Protein AF-A0A6G3SF95-F1 (afdb_monomer_lite)

Secondary structure (DSSP, 8-state):
---HHHHHHTSHHHHHHHHHH-S---------BTTB-S--SPEEEEESS--TTHHHHHHHHHTT-S-EESS--SSTT---SEEEEE-TT--SGGGHHHHHHHH-

Structure (mmCIF, N/CA/C/O backbone):
data_AF-A0A6G3SF95-F1
#
_entry.id   AF-A0A6G3SF95-F1
#
loop_
_atom_site.group_PDB
_atom_site.id
_atom_site.type_symbol
_atom_site.label_atom_id
_atom_site.label_alt_id
_atom_site.label_comp_id
_atom_site.label_asym_id
_atom_site.label_entity_id
_atom_site.label_seq_id
_atom_site.pdbx_PDB_ins_code
_atom_site.Cartn_x
_atom_site.Cartn_y
_atom_site.Cartn_z
_atom_site.occupancy
_atom_site.B_iso_or_equiv
_atom_site.auth_seq_id
_atom_site.auth_comp_id
_atom_site.auth_asym_id
_atom_site.auth_atom_id
_atom_site.pdbx_PDB_model_num
ATOM 1 N N . MET A 1 1 ? 18.993 -9.246 -37.574 1.00 51.50 1 MET A N 1
ATOM 2 C CA . MET A 1 1 ? 19.620 -8.497 -36.461 1.00 51.50 1 MET A CA 1
ATOM 3 C C . MET A 1 1 ? 19.147 -9.135 -35.166 1.00 51.50 1 MET A C 1
ATOM 5 O O . MET A 1 1 ? 17.950 -9.101 -34.921 1.00 51.50 1 MET A O 1
ATOM 9 N N . ALA A 1 2 ? 20.027 -9.793 -34.405 1.00 57.31 2 ALA A N 1
ATOM 10 C CA . ALA A 1 2 ? 19.646 -10.347 -33.104 1.00 57.31 2 ALA A CA 1
ATOM 11 C C . ALA A 1 2 ? 19.399 -9.197 -32.119 1.00 57.31 2 ALA A C 1
ATOM 13 O O . ALA A 1 2 ? 20.217 -8.278 -32.028 1.00 57.31 2 ALA A O 1
ATOM 14 N N . ASP A 1 3 ? 18.263 -9.237 -31.427 1.00 81.88 3 ASP A N 1
ATOM 15 C CA . ASP A 1 3 ? 17.914 -8.272 -30.390 1.00 81.88 3 ASP A CA 1
ATOM 16 C C . ASP A 1 3 ? 19.021 -8.240 -29.319 1.00 81.88 3 ASP A C 1
ATOM 18 O O . ASP A 1 3 ? 19.421 -9.274 -28.775 1.00 81.88 3 ASP A O 1
ATOM 22 N N . ARG A 1 4 ? 19.536 -7.045 -29.014 1.00 78.06 4 ARG A N 1
ATOM 23 C CA . ARG A 1 4 ? 20.561 -6.849 -27.977 1.00 78.06 4 ARG A CA 1
ATOM 24 C C . ARG A 1 4 ? 20.065 -7.332 -26.611 1.00 78.06 4 ARG A C 1
ATOM 26 O O . ARG A 1 4 ? 20.882 -7.791 -25.815 1.00 78.06 4 ARG A O 1
ATOM 33 N N . TYR A 1 5 ? 18.752 -7.290 -26.368 1.00 72.31 5 TYR A N 1
ATOM 34 C CA . TYR A 1 5 ? 18.142 -7.842 -25.163 1.00 72.31 5 TYR A CA 1
ATOM 35 C C . TYR A 1 5 ? 18.254 -9.367 -25.111 1.00 72.31 5 TYR A C 1
ATOM 37 O O . TYR A 1 5 ? 18.673 -9.890 -24.083 1.00 72.31 5 TYR A O 1
ATOM 45 N N . LEU A 1 6 ? 17.985 -10.079 -26.211 1.00 78.06 6 LEU A N 1
ATOM 46 C CA . LEU A 1 6 ? 18.148 -11.540 -26.278 1.00 78.06 6 LEU A CA 1
ATOM 47 C C . LEU A 1 6 ? 19.607 -11.969 -26.075 1.00 78.06 6 LEU A C 1
ATOM 49 O O . LEU A 1 6 ? 19.883 -12.939 -25.370 1.00 78.06 6 LEU A O 1
ATOM 53 N N . ASN A 1 7 ? 20.557 -11.214 -26.631 1.00 82.94 7 ASN A N 1
ATOM 54 C CA . ASN A 1 7 ? 21.978 -11.482 -26.411 1.00 82.94 7 ASN A CA 1
ATOM 55 C C . ASN A 1 7 ? 22.369 -11.278 -24.940 1.00 82.94 7 ASN A C 1
ATOM 57 O O . ASN A 1 7 ? 23.095 -12.096 -24.379 1.00 82.94 7 ASN A O 1
ATOM 61 N N . PHE A 1 8 ? 21.863 -10.220 -24.296 1.00 84.56 8 PHE A N 1
ATOM 62 C CA . PHE A 1 8 ? 22.125 -9.946 -22.885 1.00 84.56 8 PHE A CA 1
ATOM 63 C C . PHE A 1 8 ? 21.548 -11.028 -21.972 1.00 84.56 8 PHE A C 1
ATOM 65 O O . PHE A 1 8 ? 22.280 -11.543 -21.127 1.00 84.56 8 PHE A O 1
ATOM 72 N N . THR A 1 9 ? 20.282 -11.419 -22.149 1.00 85.88 9 THR A N 1
ATOM 73 C CA . THR A 1 9 ? 19.648 -12.466 -21.325 1.00 85.88 9 THR A CA 1
ATOM 74 C C . THR A 1 9 ? 20.313 -13.833 -21.504 1.00 85.88 9 THR A C 1
ATOM 76 O O . THR A 1 9 ? 20.254 -14.659 -20.597 1.00 85.88 9 THR A O 1
ATOM 79 N N . GLY A 1 10 ? 21.021 -14.050 -22.619 1.00 84.06 10 GLY A N 1
ATOM 80 C CA . GLY A 1 10 ? 21.879 -15.211 -22.865 1.00 84.06 10 GLY A CA 1
ATOM 81 C C . GLY A 1 10 ? 23.255 -15.181 -22.175 1.00 84.06 10 GLY A C 1
ATOM 82 O O . GLY A 1 10 ? 23.953 -16.197 -22.175 1.00 84.06 10 GLY A O 1
ATOM 83 N N . THR A 1 11 ? 23.666 -14.067 -21.563 1.00 90.38 11 THR A N 1
ATOM 84 C CA . THR A 1 11 ? 24.916 -13.981 -20.780 1.00 90.38 11 THR A CA 1
ATOM 85 C C . THR A 1 11 ? 24.736 -14.529 -19.359 1.00 90.38 11 THR A C 1
ATOM 87 O O . THR A 1 11 ? 23.620 -14.639 -18.855 1.00 90.38 11 THR A O 1
ATOM 90 N N . ALA A 1 12 ? 25.830 -14.865 -18.668 1.00 90.38 12 ALA A N 1
ATOM 91 C CA . ALA A 1 12 ? 25.778 -15.272 -17.259 1.00 90.38 12 ALA A CA 1
ATOM 92 C C . ALA A 1 12 ? 25.138 -14.214 -16.325 1.00 90.38 12 ALA A C 1
ATOM 94 O O . ALA A 1 12 ? 24.212 -14.578 -15.594 1.00 90.38 12 ALA A O 1
ATOM 95 N N . PRO A 1 13 ? 25.539 -12.924 -16.357 1.00 89.38 13 PRO A N 1
ATOM 96 C CA . PRO A 1 13 ? 24.868 -11.895 -15.561 1.00 89.38 13 PRO A CA 1
ATOM 97 C C . PRO A 1 13 ? 23.412 -11.674 -15.993 1.00 89.38 13 PRO A C 1
ATOM 99 O O . PRO A 1 13 ? 22.544 -11.513 -15.137 1.00 89.38 13 PRO A O 1
ATOM 102 N N . GLY A 1 14 ? 23.113 -11.737 -17.296 1.00 90.00 14 GLY A N 1
ATOM 103 C CA . GLY A 1 14 ? 21.744 -11.609 -17.798 1.00 90.00 14 GLY A CA 1
ATOM 104 C C . GLY A 1 14 ? 20.821 -12.715 -17.293 1.00 90.00 14 GLY A C 1
ATOM 105 O O . GLY A 1 14 ? 19.777 -12.409 -16.724 1.00 90.00 14 GLY A O 1
ATOM 106 N N . ARG A 1 15 ? 21.236 -13.987 -17.389 1.00 90.75 15 ARG A N 1
ATOM 107 C CA . ARG A 1 15 ? 20.483 -15.131 -16.841 1.00 90.75 15 ARG A CA 1
ATOM 108 C C . ARG A 1 15 ? 20.259 -15.025 -15.336 1.00 90.75 15 ARG A C 1
ATOM 110 O O . ARG A 1 15 ? 19.191 -15.387 -14.846 1.00 90.75 15 ARG A O 1
ATOM 117 N N . PHE A 1 16 ? 21.264 -14.561 -14.593 1.00 92.12 16 PHE A N 1
ATOM 118 C CA . PHE A 1 16 ? 21.140 -14.362 -13.150 1.00 92.12 16 PHE A CA 1
ATOM 119 C C . PHE A 1 16 ? 20.035 -13.351 -12.813 1.00 92.12 16 PHE A C 1
ATOM 121 O O . PHE A 1 16 ? 19.209 -13.625 -11.940 1.00 92.12 16 PHE A O 1
ATOM 128 N N . LEU A 1 17 ? 19.991 -12.223 -13.530 1.00 90.25 17 LEU A N 1
ATOM 129 C CA . LEU A 1 17 ? 18.971 -11.190 -13.351 1.00 90.25 17 LEU A CA 1
ATOM 130 C C . LEU A 1 17 ? 17.585 -11.683 -13.777 1.00 90.25 17 LEU A C 1
ATOM 132 O O . LEU A 1 17 ? 16.637 -11.589 -12.996 1.00 90.25 17 LEU A O 1
ATOM 136 N N . THR A 1 18 ? 17.462 -12.270 -14.971 1.00 90.75 18 THR A N 1
ATOM 137 C CA . THR A 1 18 ? 16.154 -12.679 -15.500 1.00 90.75 18 THR A CA 1
ATOM 138 C C . THR A 1 18 ? 15.526 -13.838 -14.740 1.00 90.75 18 THR A C 1
ATOM 140 O O . THR A 1 18 ? 14.306 -13.942 -14.692 1.00 90.75 18 THR A O 1
ATOM 143 N N . ARG A 1 19 ? 16.324 -14.694 -14.088 1.00 89.19 19 ARG A N 1
ATOM 144 C CA . ARG A 1 19 ? 15.799 -15.754 -13.212 1.00 89.19 19 ARG A CA 1
ATOM 145 C C . ARG A 1 19 ? 15.100 -15.203 -11.964 1.00 89.19 19 ARG A C 1
ATOM 147 O O . ARG A 1 19 ? 14.230 -15.873 -11.425 1.00 89.19 19 ARG A O 1
ATOM 154 N N . ARG A 1 20 ? 15.501 -14.024 -11.478 1.00 88.88 20 ARG A N 1
ATOM 155 C CA . ARG A 1 20 ? 14.936 -13.406 -10.265 1.00 88.88 20 ARG A CA 1
ATOM 156 C C . ARG A 1 20 ? 13.829 -12.405 -10.570 1.00 88.88 20 ARG A C 1
ATOM 158 O O . ARG A 1 20 ? 12.882 -12.309 -9.805 1.00 88.88 20 ARG A O 1
ATOM 165 N N . LEU A 1 21 ? 13.985 -11.648 -11.652 1.00 89.19 21 LEU A N 1
ATOM 166 C CA . LEU A 1 21 ? 13.130 -10.503 -11.974 1.00 89.19 21 LEU A CA 1
ATOM 167 C C . LEU A 1 21 ? 12.201 -10.756 -13.172 1.00 89.19 21 LEU A C 1
ATOM 169 O O . LEU A 1 21 ? 11.382 -9.903 -13.493 1.00 89.19 21 LEU A O 1
ATOM 173 N N . GLY A 1 22 ? 12.329 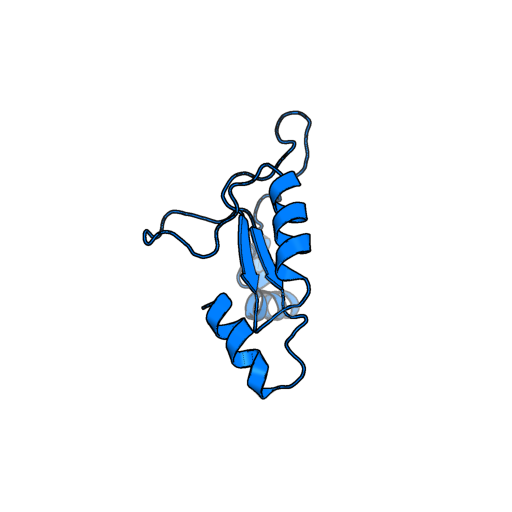-11.905 -13.843 1.00 88.69 22 GLY A N 1
ATOM 174 C CA . GLY A 1 22 ? 11.685 -12.152 -15.131 1.00 88.69 22 GLY A CA 1
ATOM 175 C C . GLY A 1 22 ? 12.403 -11.452 -16.290 1.00 88.69 22 GLY A C 1
ATOM 176 O O . GLY A 1 22 ? 13.485 -10.879 -16.139 1.00 88.69 22 GLY A O 1
ATOM 177 N N . LEU A 1 23 ? 11.818 -11.526 -17.486 1.00 87.62 23 LEU A N 1
ATOM 178 C CA . LEU A 1 23 ? 12.336 -10.795 -18.643 1.00 87.62 23 LEU A CA 1
ATOM 179 C C . LEU A 1 23 ? 12.082 -9.285 -18.482 1.00 87.62 23 LEU A C 1
ATOM 181 O O . LEU A 1 23 ? 11.054 -8.909 -17.919 1.00 87.62 23 LEU A O 1
ATOM 185 N N . PRO A 1 24 ? 12.971 -8.409 -18.991 1.00 83.25 24 PRO A N 1
ATOM 186 C CA . PRO A 1 24 ? 12.774 -6.966 -18.909 1.00 83.25 24 PRO A CA 1
ATOM 187 C C . PRO A 1 24 ? 11.454 -6.526 -19.563 1.00 83.25 24 PRO A C 1
ATOM 189 O O . PRO A 1 24 ? 11.327 -6.519 -20.784 1.00 83.25 24 PRO A O 1
ATOM 192 N N . GLN A 1 25 ? 10.484 -6.131 -18.740 1.00 85.50 25 GLN A N 1
ATOM 193 C CA . GLN A 1 25 ? 9.227 -5.502 -19.152 1.00 85.50 25 GLN A CA 1
ATOM 194 C C . GLN A 1 25 ? 8.996 -4.257 -18.279 1.00 85.50 25 GLN A C 1
ATOM 196 O O . GLN A 1 25 ? 8.230 -4.309 -17.316 1.00 85.50 25 GLN A O 1
ATOM 201 N N . PRO A 1 26 ? 9.719 -3.147 -18.528 1.00 87.50 26 PRO A N 1
ATOM 202 C CA . PRO A 1 26 ? 9.629 -1.968 -17.676 1.00 87.50 26 PRO A CA 1
ATOM 203 C C . PRO A 1 26 ? 8.246 -1.322 -17.797 1.00 87.50 26 PRO A C 1
ATOM 205 O O . PRO A 1 26 ? 7.821 -0.937 -18.886 1.00 87.50 26 PRO A O 1
ATOM 208 N N . ALA A 1 27 ? 7.557 -1.161 -16.669 1.00 91.25 27 ALA A N 1
ATOM 209 C CA . ALA A 1 27 ? 6.329 -0.383 -16.621 1.00 91.25 27 ALA A CA 1
ATOM 210 C C . ALA A 1 27 ? 6.655 1.123 -16.703 1.00 91.25 27 ALA A C 1
ATOM 212 O O . ALA A 1 27 ? 7.577 1.582 -16.017 1.00 91.25 27 ALA A O 1
ATOM 213 N N . PRO A 1 28 ? 5.915 1.920 -17.497 1.00 93.31 28 PRO A N 1
ATOM 214 C CA . PRO A 1 28 ? 6.048 3.369 -17.461 1.00 93.31 28 PRO A CA 1
ATOM 215 C C . PRO A 1 28 ? 5.632 3.875 -16.077 1.00 93.31 28 PRO A C 1
ATOM 217 O O . PRO A 1 28 ? 4.476 3.756 -15.673 1.00 93.31 28 PRO A O 1
ATOM 220 N N . LEU A 1 29 ? 6.588 4.428 -15.331 1.00 93.88 29 LEU A N 1
ATOM 221 C CA . LEU A 1 29 ? 6.326 4.916 -13.982 1.00 93.88 29 LEU A CA 1
ATOM 222 C C . LEU A 1 29 ? 5.476 6.185 -14.035 1.00 93.88 29 LEU A C 1
ATOM 224 O O . LEU A 1 29 ? 5.847 7.172 -14.677 1.00 93.88 29 LEU A O 1
ATOM 228 N N . ARG A 1 30 ? 4.354 6.170 -13.313 1.00 92.44 30 ARG A N 1
ATOM 229 C CA . ARG A 1 30 ? 3.516 7.352 -13.114 1.00 92.44 30 ARG A CA 1
ATOM 230 C C . ARG A 1 30 ? 4.324 8.423 -12.376 1.00 92.44 30 ARG A C 1
ATOM 232 O O . ARG A 1 30 ? 4.954 8.148 -11.358 1.00 92.44 30 ARG A O 1
ATOM 239 N N . ARG A 1 31 ? 4.292 9.652 -12.890 1.00 95.50 31 ARG A N 1
ATOM 240 C CA . ARG A 1 31 ? 4.918 10.831 -12.279 1.00 95.50 31 ARG A CA 1
ATOM 241 C C . ARG A 1 31 ? 3.864 11.895 -12.030 1.00 95.50 31 ARG A C 1
ATOM 243 O O . ARG A 1 31 ? 2.881 11.967 -12.767 1.00 95.50 31 ARG A O 1
ATOM 250 N N . TRP A 1 32 ? 4.096 12.711 -11.011 1.00 96.25 32 TRP A N 1
ATOM 251 C CA . TRP A 1 32 ? 3.298 13.905 -10.778 1.00 96.25 32 TRP A CA 1
ATOM 252 C C . TRP A 1 32 ? 3.462 14.885 -11.947 1.00 96.25 32 TRP A C 1
ATOM 254 O O . TRP A 1 32 ? 4.569 15.075 -12.457 1.00 96.25 32 TRP A O 1
ATOM 264 N N . SER A 1 33 ? 2.359 15.503 -12.350 1.00 96.44 33 SER A N 1
ATOM 265 C CA . SER A 1 33 ? 2.323 16.695 -13.196 1.00 96.44 33 SER A CA 1
ATOM 266 C C . SER A 1 33 ? 1.097 17.532 -12.809 1.00 96.44 33 SER A C 1
ATOM 268 O O . SER A 1 33 ? 0.197 16.989 -12.158 1.00 96.44 33 SER A O 1
ATOM 270 N N . PRO A 1 34 ? 1.012 18.817 -13.195 1.00 96.88 34 PRO A N 1
ATOM 271 C CA . PRO A 1 34 ? -0.187 19.624 -12.955 1.00 96.88 34 PRO A CA 1
ATOM 272 C C . PRO A 1 34 ? -1.477 18.977 -13.488 1.00 96.88 34 PRO A C 1
ATOM 274 O O . PRO A 1 34 ? -2.536 19.134 -12.892 1.00 96.88 34 PRO A O 1
ATOM 277 N N . GLU A 1 35 ? -1.383 18.198 -14.568 1.00 94.94 35 GLU A N 1
ATOM 278 C CA . GLU A 1 35 ? -2.500 17.471 -15.186 1.00 94.94 35 GLU A CA 1
ATOM 279 C C . GLU A 1 35 ? -2.827 16.150 -14.470 1.00 94.94 35 GLU A C 1
ATOM 281 O O . GLU A 1 35 ? -3.925 15.623 -14.620 1.00 94.94 35 GLU A O 1
ATOM 286 N N . ARG A 1 36 ? -1.880 15.593 -13.699 1.00 92.06 36 ARG A N 1
ATOM 287 C CA . ARG A 1 36 ? -2.045 14.357 -12.912 1.00 92.06 36 ARG A CA 1
ATOM 288 C C . ARG A 1 36 ? -1.557 14.552 -11.472 1.00 92.06 36 ARG A C 1
ATOM 290 O O . ARG A 1 36 ? -0.580 13.913 -11.055 1.00 92.06 36 ARG A O 1
ATOM 297 N N . PRO A 1 37 ? -2.224 15.419 -10.692 1.00 91.56 37 PRO A N 1
ATOM 298 C CA . PRO A 1 37 ? -1.756 15.791 -9.363 1.00 91.56 37 PRO A CA 1
ATOM 299 C C . PRO A 1 37 ? -1.984 14.692 -8.314 1.00 91.56 37 PRO A C 1
ATOM 301 O O . PRO A 1 37 ? -1.271 14.658 -7.313 1.00 91.56 37 PRO A O 1
ATOM 304 N N . SER A 1 38 ? -2.926 13.769 -8.547 1.00 90.75 38 SER A N 1
ATOM 305 C CA . SER A 1 38 ? -3.346 12.724 -7.602 1.00 90.75 38 SER A CA 1
ATOM 306 C C . SER A 1 38 ? -3.455 11.349 -8.261 1.00 90.75 38 SER A C 1
ATOM 308 O O . SER A 1 38 ? -3.640 11.235 -9.473 1.00 90.75 38 SER A O 1
ATOM 310 N N . LEU A 1 39 ? -3.284 10.297 -7.456 1.00 91.62 39 LEU A N 1
ATOM 311 C CA . LEU A 1 39 ? -3.441 8.907 -7.887 1.00 91.62 39 LEU A CA 1
ATOM 312 C C . LEU A 1 39 ? -4.857 8.643 -8.428 1.00 91.62 39 LEU A C 1
ATOM 314 O O . LEU A 1 39 ? -5.821 9.255 -7.980 1.00 91.62 39 LEU A O 1
ATOM 318 N N . GLU A 1 40 ? -4.965 7.721 -9.382 1.00 88.62 40 GLU A N 1
ATOM 319 C CA . GLU A 1 40 ? -6.240 7.298 -9.966 1.00 88.62 40 GLU A CA 1
ATOM 320 C C . GLU A 1 40 ? -6.628 5.934 -9.395 1.00 88.62 40 GLU A C 1
ATOM 322 O O . GLU A 1 40 ? -5.832 4.997 -9.455 1.00 88.62 40 GLU A O 1
ATOM 327 N N . GLY A 1 41 ? -7.843 5.829 -8.854 1.00 88.62 41 GLY A N 1
ATOM 328 C CA . GLY A 1 41 ? -8.379 4.603 -8.261 1.00 88.62 41 GLY A CA 1
ATOM 329 C C . GLY A 1 41 ? -8.606 4.704 -6.752 1.00 88.62 41 GLY A C 1
ATOM 330 O O . GLY A 1 41 ? -8.481 5.766 -6.144 1.00 88.62 41 GLY A O 1
ATOM 331 N N . GLN A 1 42 ? -8.973 3.574 -6.156 1.00 90.88 42 GLN A N 1
ATOM 332 C CA . GLN A 1 42 ? -9.316 3.476 -4.736 1.00 90.88 42 GLN A CA 1
ATOM 333 C C . GLN A 1 42 ? -8.066 3.297 -3.875 1.00 90.88 42 GLN A C 1
ATOM 335 O O . GLN A 1 42 ? -7.077 2.705 -4.314 1.00 90.88 42 GLN A O 1
ATOM 340 N N . LEU A 1 43 ? -8.133 3.759 -2.632 1.00 93.12 43 LEU A N 1
ATOM 341 C CA . LEU A 1 43 ? -7.144 3.457 -1.609 1.00 93.12 43 LEU A CA 1
ATOM 342 C C . LEU A 1 43 ? -7.693 2.358 -0.702 1.00 93.12 43 LEU A C 1
ATOM 344 O O . LEU A 1 43 ? -8.709 2.556 -0.042 1.00 93.12 43 LEU A O 1
ATOM 348 N N . LEU A 1 44 ? -7.024 1.212 -0.633 1.00 93.00 44 LEU A N 1
ATOM 349 C CA . LEU A 1 44 ? -7.398 0.192 0.343 1.00 93.00 44 LEU A CA 1
ATOM 350 C C . LEU A 1 44 ? -6.720 0.474 1.678 1.00 93.00 44 LEU A C 1
ATOM 352 O O . LEU A 1 44 ? -5.517 0.726 1.716 1.00 93.00 44 LEU A O 1
ATOM 356 N N . HIS A 1 45 ? -7.484 0.415 2.762 1.00 93.81 45 HIS A N 1
ATOM 357 C CA . HIS A 1 45 ? -6.982 0.581 4.118 1.00 93.81 45 HIS A CA 1
ATOM 358 C C . HIS A 1 45 ? -7.369 -0.625 4.974 1.00 93.81 45 HIS A C 1
ATOM 360 O O . HIS A 1 45 ? -8.550 -0.888 5.195 1.00 93.81 45 HIS A O 1
ATOM 366 N N . PHE A 1 46 ? -6.355 -1.322 5.481 1.00 93.19 46 PHE A N 1
ATOM 367 C CA . PHE A 1 46 ? -6.495 -2.455 6.386 1.00 93.19 46 PHE A CA 1
ATOM 368 C C . PHE A 1 46 ? -5.793 -2.170 7.710 1.00 93.19 46 PHE A C 1
ATOM 370 O O . PHE A 1 46 ? -4.755 -1.513 7.741 1.00 93.19 46 PHE A O 1
ATOM 377 N N . THR A 1 47 ? -6.332 -2.709 8.798 1.00 93.12 47 THR A N 1
ATOM 378 C CA . THR A 1 47 ? -5.702 -2.673 10.120 1.00 93.12 47 THR A CA 1
ATOM 379 C C . THR A 1 47 ? -5.535 -4.107 10.599 1.00 93.12 47 THR A C 1
ATOM 381 O O . THR A 1 47 ? -6.529 -4.818 10.736 1.00 93.12 47 THR A O 1
ATOM 384 N N . ALA A 1 48 ? -4.294 -4.530 10.835 1.00 92.94 48 ALA A N 1
ATOM 385 C CA . ALA A 1 48 ? -3.996 -5.773 11.529 1.00 92.94 48 ALA A CA 1
ATOM 386 C C . ALA A 1 48 ? -4.157 -5.525 13.034 1.00 92.94 48 ALA A C 1
ATOM 388 O O . ALA A 1 48 ? -3.506 -4.651 13.609 1.00 92.94 48 ALA A O 1
ATOM 389 N N . GLY A 1 49 ? -5.057 -6.272 13.657 1.00 88.44 49 GLY A N 1
ATOM 390 C CA . GLY A 1 49 ? -5.370 -6.201 15.072 1.00 88.44 49 GLY A CA 1
ATOM 391 C C . GLY A 1 49 ? -6.161 -4.962 15.479 1.00 88.44 49 GLY A C 1
ATOM 392 O O . GLY A 1 49 ? -6.755 -4.237 14.677 1.00 88.44 49 GLY A O 1
ATOM 393 N N . THR A 1 50 ? -6.174 -4.709 16.788 1.00 89.81 50 THR A N 1
ATOM 394 C CA . THR A 1 50 ? -6.797 -3.508 17.358 1.00 89.81 50 THR A CA 1
ATOM 395 C C . THR A 1 50 ? -5.757 -2.399 17.468 1.00 89.81 50 THR A C 1
ATOM 397 O O . THR A 1 50 ? -5.088 -2.262 18.489 1.00 89.81 50 THR A O 1
ATOM 400 N N . SER A 1 51 ? -5.611 -1.607 16.407 1.00 90.12 51 SER A N 1
ATOM 401 C CA . SER A 1 51 ? -4.723 -0.442 16.419 1.00 90.12 51 SER A CA 1
ATOM 402 C C . SER A 1 51 ? -5.341 0.747 17.157 1.00 90.12 51 SER A C 1
ATOM 404 O O . SER A 1 51 ? -6.498 1.112 16.923 1.00 90.12 51 SER A O 1
ATOM 406 N N . ALA A 1 52 ? -4.531 1.405 17.991 1.00 91.94 52 ALA A N 1
ATOM 407 C CA . ALA A 1 52 ? -4.870 2.688 18.601 1.00 91.94 52 ALA A CA 1
ATOM 408 C C . ALA A 1 52 ? -5.000 3.816 17.560 1.00 91.94 52 ALA A C 1
ATOM 410 O O . ALA A 1 52 ? -5.720 4.780 17.799 1.00 91.94 52 ALA A O 1
ATOM 411 N N . HIS A 1 53 ? -4.360 3.670 16.395 1.00 92.88 53 HIS A N 1
ATOM 412 C CA . HIS A 1 53 ? -4.247 4.714 15.374 1.00 92.88 53 HIS A CA 1
ATOM 413 C C . HIS A 1 53 ? -5.316 4.655 14.289 1.00 92.88 53 HIS A C 1
ATOM 415 O O . HIS A 1 53 ? -5.349 5.506 13.399 1.00 92.88 53 HIS A O 1
ATOM 421 N N . ARG A 1 54 ? -6.228 3.677 14.355 1.00 90.62 54 ARG A N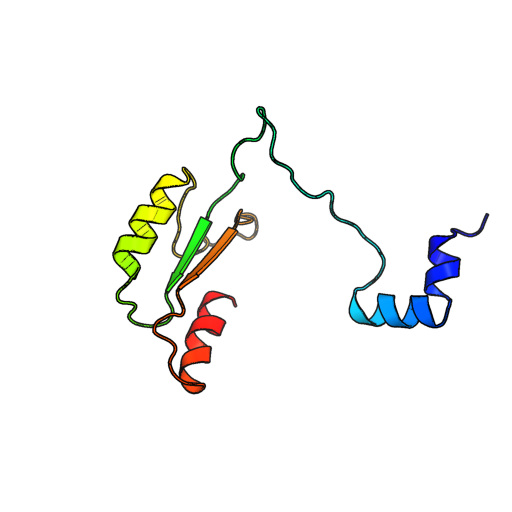 1
ATOM 422 C CA . ARG A 1 54 ? -7.231 3.439 13.307 1.00 90.62 54 ARG A CA 1
ATOM 423 C C . ARG A 1 54 ? -8.013 4.703 12.943 1.00 90.62 54 ARG A C 1
ATOM 425 O O . ARG A 1 54 ? -8.282 4.948 11.766 1.00 90.62 54 ARG A O 1
ATOM 432 N N . LYS A 1 55 ? -8.397 5.500 13.947 1.00 91.69 55 LYS A N 1
ATOM 433 C CA . LYS A 1 55 ? -9.183 6.722 13.744 1.00 91.69 55 LYS A CA 1
ATOM 434 C C . LYS A 1 55 ? -8.345 7.822 13.093 1.00 91.69 55 LYS A C 1
ATOM 436 O O . LYS A 1 55 ? -8.739 8.317 12.041 1.00 91.69 55 LYS A O 1
ATOM 441 N N . GLU A 1 56 ? -7.196 8.165 13.680 1.00 94.94 56 GLU A N 1
ATOM 442 C CA . GLU A 1 56 ? -6.336 9.227 13.143 1.00 94.94 56 GLU A CA 1
ATOM 443 C C . GLU A 1 56 ? -5.854 8.897 11.727 1.00 94.94 56 GLU A C 1
ATOM 445 O O . GLU A 1 56 ? -5.840 9.767 10.856 1.00 94.94 56 GLU A O 1
ATOM 450 N N . LEU A 1 57 ? -5.517 7.630 11.471 1.00 94.25 57 LEU A N 1
ATOM 451 C CA . LEU A 1 57 ? -5.101 7.177 10.152 1.00 94.25 57 LEU A CA 1
ATOM 452 C C . LEU A 1 57 ? -6.240 7.299 9.136 1.00 94.25 57 LEU A C 1
ATOM 454 O O . LEU A 1 57 ? -6.026 7.835 8.053 1.00 94.25 57 LEU A O 1
ATOM 458 N N . SER A 1 58 ? -7.462 6.891 9.483 1.00 92.06 58 SER A N 1
ATOM 459 C CA . SER A 1 58 ? -8.618 7.035 8.584 1.00 92.06 58 SER A CA 1
ATOM 460 C C . SER A 1 58 ? -8.889 8.503 8.227 1.00 92.06 58 SER A C 1
ATOM 462 O O . SER A 1 58 ? -9.116 8.829 7.061 1.00 92.06 58 SER A O 1
ATOM 464 N N . GLU A 1 59 ? -8.803 9.407 9.206 1.00 94.31 59 GLU A N 1
ATOM 465 C CA . GLU A 1 59 ? -8.951 10.851 8.985 1.00 94.31 59 GLU A CA 1
ATOM 466 C C . GLU A 1 59 ? -7.820 11.442 8.134 1.00 94.31 59 GLU A C 1
ATOM 468 O O . GLU A 1 59 ? -8.051 12.369 7.357 1.00 94.31 59 GLU A O 1
ATOM 473 N N . LEU A 1 60 ? -6.593 10.932 8.269 1.00 95.56 60 LEU A N 1
ATOM 474 C CA . LEU A 1 60 ? -5.462 11.345 7.443 1.00 95.56 60 LEU A CA 1
ATOM 475 C C . LEU A 1 60 ? -5.636 10.877 5.994 1.00 95.56 60 LEU A C 1
ATOM 477 O O . LEU A 1 60 ? -5.452 11.669 5.070 1.00 95.56 60 LEU A O 1
ATOM 481 N N . LEU A 1 61 ? -6.026 9.617 5.792 1.00 94.88 61 LEU A N 1
ATOM 482 C CA . LEU A 1 61 ? -6.227 9.044 4.462 1.00 94.88 61 LEU A CA 1
ATOM 483 C C . LEU A 1 61 ? -7.377 9.726 3.713 1.00 94.88 61 LEU A C 1
ATOM 485 O O . LEU A 1 61 ? -7.256 9.958 2.512 1.00 94.88 61 LEU A O 1
ATOM 489 N N . ALA A 1 62 ? -8.436 10.151 4.408 1.00 92.81 62 ALA A N 1
ATOM 490 C CA . ALA A 1 62 ? -9.530 10.917 3.808 1.00 92.81 62 ALA A CA 1
ATOM 491 C C . ALA A 1 62 ? -9.065 12.241 3.159 1.00 92.81 62 ALA A C 1
ATOM 493 O O . ALA A 1 62 ? -9.666 12.705 2.191 1.00 92.81 62 ALA A O 1
ATOM 494 N N . ARG A 1 63 ? -7.958 12.837 3.628 1.00 94.56 63 ARG A N 1
ATOM 495 C CA . ARG A 1 63 ? -7.402 14.087 3.064 1.00 94.56 63 ARG A CA 1
ATOM 496 C C . ARG A 1 63 ? -6.735 13.895 1.705 1.00 94.56 63 ARG A C 1
ATOM 498 O O . ARG A 1 63 ? -6.442 14.879 1.035 1.00 94.56 63 ARG A O 1
ATOM 505 N N . THR A 1 64 ? -6.481 12.653 1.296 1.00 92.44 64 THR A N 1
ATOM 506 C CA . THR A 1 64 ? -5.885 12.351 -0.015 1.00 92.44 64 THR A CA 1
ATOM 507 C C . THR A 1 64 ? -6.851 12.603 -1.174 1.00 92.44 64 THR A C 1
ATOM 509 O O . THR A 1 64 ? -6.412 12.691 -2.319 1.00 92.44 64 THR A O 1
ATOM 512 N N . GLY A 1 65 ? -8.156 12.712 -0.890 1.00 91.12 65 GLY A N 1
ATOM 513 C CA . GLY A 1 65 ? -9.207 12.812 -1.903 1.00 91.12 65 GLY A CA 1
ATOM 514 C C . GLY A 1 65 ? -9.480 11.500 -2.648 1.00 91.12 65 GLY A C 1
ATOM 515 O O . GLY A 1 65 ? -10.258 11.504 -3.598 1.00 91.12 65 GLY A O 1
ATOM 516 N N . LEU A 1 66 ? -8.849 10.392 -2.242 1.00 91.81 66 LEU A N 1
ATOM 517 C CA . LEU A 1 66 ? -9.104 9.058 -2.784 1.00 91.81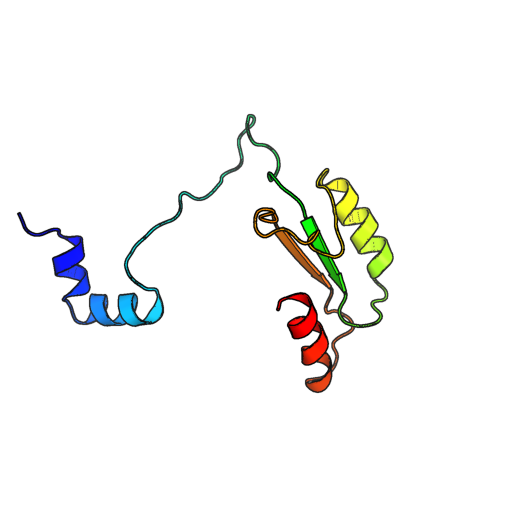 66 LEU A CA 1
ATOM 518 C C . LEU A 1 66 ? -10.304 8.410 -2.086 1.00 91.81 66 LEU A C 1
ATOM 520 O O . LEU A 1 66 ? -10.552 8.647 -0.904 1.00 91.81 66 LEU A O 1
ATOM 524 N N . ASP A 1 67 ? -11.012 7.546 -2.810 1.00 91.56 67 ASP A N 1
ATOM 525 C CA . ASP A 1 67 ? -12.041 6.676 -2.234 1.00 91.56 67 ASP A CA 1
ATOM 526 C C . ASP A 1 67 ? -11.368 5.600 -1.367 1.00 91.56 67 ASP A C 1
ATOM 528 O O . ASP A 1 67 ? -10.721 4.689 -1.894 1.00 91.56 67 ASP A O 1
ATOM 532 N N . VAL A 1 68 ? -11.459 5.749 -0.040 1.00 92.75 68 VAL A N 1
ATOM 533 C CA . VAL A 1 68 ? -10.829 4.845 0.932 1.00 92.75 68 VAL A CA 1
ATOM 534 C C . VAL A 1 68 ? -11.776 3.697 1.269 1.00 92.75 68 VAL A C 1
ATOM 536 O O . VAL A 1 68 ? -12.851 3.919 1.825 1.00 92.75 68 VAL A O 1
ATOM 539 N N . ARG A 1 69 ? -11.360 2.456 0.997 1.00 89.94 69 ARG A N 1
ATOM 540 C CA . ARG A 1 69 ? -12.168 1.249 1.228 1.00 89.94 69 ARG A CA 1
ATOM 541 C C . ARG A 1 69 ? -11.455 0.233 2.115 1.00 89.94 69 ARG A C 1
ATOM 543 O O . ARG A 1 69 ? -10.243 0.077 2.046 1.00 89.94 69 ARG A O 1
ATOM 550 N N . GLY A 1 70 ? -12.229 -0.498 2.918 1.00 85.50 70 GLY A N 1
ATOM 551 C CA . GLY A 1 70 ? -11.729 -1.600 3.755 1.00 85.50 70 GLY A CA 1
ATOM 552 C C . GLY A 1 70 ? -11.737 -2.972 3.071 1.00 85.50 70 GLY A C 1
ATOM 553 O O . GLY A 1 70 ? -11.390 -3.969 3.692 1.00 85.50 70 GLY A O 1
ATOM 554 N N . SER A 1 71 ? -12.195 -3.049 1.820 1.00 78.00 71 SER A N 1
ATOM 555 C CA . SER A 1 71 ? -12.205 -4.267 1.011 1.00 78.00 71 SER A CA 1
ATOM 556 C C . SER A 1 71 ? -12.411 -3.910 -0.463 1.00 78.00 71 SER A C 1
ATOM 558 O O . SER A 1 71 ? -12.953 -2.847 -0.783 1.00 78.00 71 SER A O 1
ATOM 560 N N . LEU A 1 72 ? -12.003 -4.807 -1.359 1.00 67.00 72 LEU A N 1
ATOM 561 C CA . LEU A 1 72 ? -12.374 -4.736 -2.768 1.00 67.00 72 LEU A CA 1
ATOM 562 C C . LEU A 1 72 ? -13.840 -5.161 -2.909 1.00 67.00 72 LEU A C 1
ATOM 564 O O . LEU A 1 72 ? -14.234 -6.229 -2.443 1.00 67.00 72 LEU A O 1
ATOM 568 N N . SER A 1 73 ? -14.659 -4.348 -3.577 1.00 60.25 73 SER A N 1
ATOM 569 C CA . SER A 1 73 ? -15.987 -4.809 -3.996 1.00 60.25 73 SER A CA 1
ATOM 570 C C . SER A 1 73 ? -15.783 -5.921 -5.023 1.00 60.25 73 SER A C 1
ATOM 572 O O . SER A 1 73 ? -15.095 -5.712 -6.018 1.00 60.25 73 SER A O 1
ATOM 574 N N . GLY A 1 74 ? -16.300 -7.120 -4.745 1.00 53.69 74 GLY A N 1
ATOM 575 C CA . G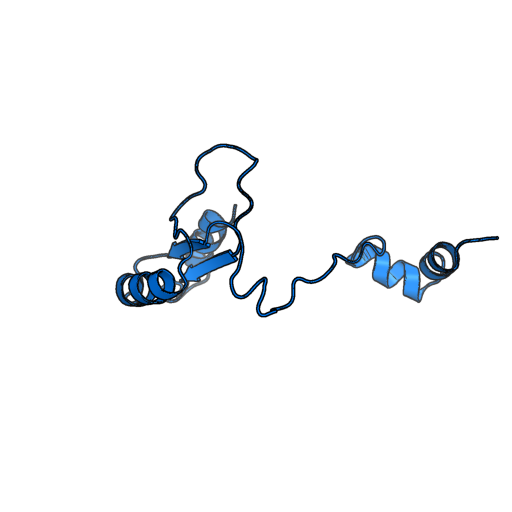LY A 1 74 ? -16.037 -8.334 -5.519 1.00 53.69 74 GLY A CA 1
ATOM 576 C C . GLY A 1 74 ? -16.308 -8.169 -7.016 1.00 53.69 7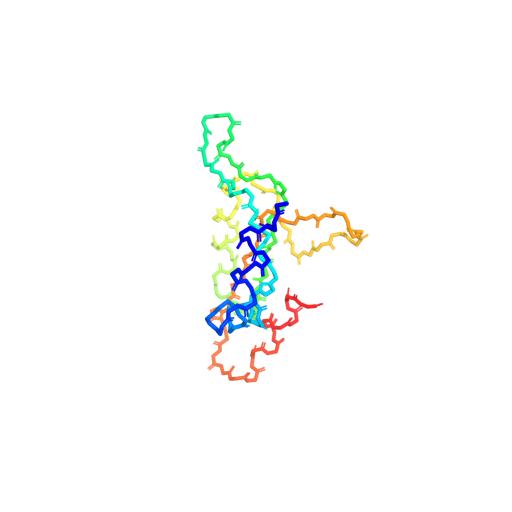4 GLY A C 1
ATOM 577 O O . GLY A 1 74 ? -17.444 -8.254 -7.470 1.00 53.69 74 GLY A O 1
ATOM 578 N N . GLY A 1 75 ? -15.239 -7.962 -7.778 1.00 47.56 75 GLY A N 1
ATOM 579 C CA . GLY A 1 75 ? -15.226 -7.888 -9.232 1.00 47.56 75 GLY A CA 1
ATOM 580 C C . GLY A 1 75 ? -13.807 -7.568 -9.681 1.00 47.56 75 GLY A C 1
ATOM 581 O O . GLY A 1 75 ? -13.297 -6.495 -9.378 1.00 47.56 75 GLY A O 1
ATOM 582 N N . GLY A 1 76 ? -13.149 -8.509 -10.364 1.00 47.81 76 GLY A N 1
ATOM 583 C CA . GLY A 1 76 ? -11.708 -8.510 -10.681 1.00 47.81 76 GLY A CA 1
ATOM 584 C C . GLY A 1 76 ? -11.177 -7.389 -11.592 1.00 47.81 76 GLY A C 1
ATOM 585 O O . GLY A 1 76 ? -10.165 -7.589 -12.259 1.00 47.81 76 GLY A O 1
ATOM 586 N N . ALA A 1 77 ? -11.845 -6.235 -11.647 1.00 53.75 77 ALA A N 1
ATOM 587 C CA . ALA A 1 77 ? -11.487 -5.072 -12.453 1.00 53.75 77 ALA A CA 1
ATOM 588 C C . ALA A 1 77 ? -11.048 -3.843 -11.629 1.00 53.75 77 ALA A C 1
ATOM 590 O O . ALA A 1 77 ? -10.413 -2.955 -12.197 1.00 53.75 77 ALA A O 1
ATOM 591 N N . ASP A 1 78 ? -11.311 -3.786 -10.318 1.00 65.31 78 ASP A N 1
ATOM 592 C CA . ASP A 1 78 ? -10.860 -2.662 -9.487 1.00 65.31 78 ASP A CA 1
ATOM 593 C C . ASP A 1 78 ? -9.379 -2.824 -9.114 1.00 65.31 78 ASP A C 1
ATOM 595 O O . ASP A 1 78 ? -9.008 -3.595 -8.229 1.00 65.31 78 ASP A O 1
ATOM 599 N N . ARG A 1 79 ? -8.505 -2.093 -9.819 1.00 79.88 79 ARG A N 1
ATOM 600 C CA . ARG A 1 79 ? -7.089 -1.959 -9.457 1.00 79.88 79 ARG A CA 1
ATOM 601 C C . ARG A 1 79 ? -6.948 -0.810 -8.459 1.00 79.88 79 ARG A C 1
ATOM 603 O O . ARG A 1 79 ? -7.153 0.340 -8.856 1.00 79.88 79 ARG A O 1
ATOM 610 N N . PRO A 1 80 ? -6.608 -1.077 -7.187 1.00 89.31 80 PRO A N 1
ATOM 611 C CA . PRO A 1 80 ? -6.412 -0.006 -6.228 1.00 89.31 80 PRO A CA 1
ATOM 612 C C . PRO A 1 80 ? -5.200 0.838 -6.625 1.00 89.31 80 PRO A C 1
ATOM 614 O O . PRO A 1 80 ? -4.195 0.330 -7.126 1.00 89.31 80 PRO A O 1
ATOM 617 N N . ALA A 1 81 ? -5.295 2.137 -6.371 1.00 92.31 81 ALA A N 1
ATOM 618 C CA . ALA A 1 81 ? -4.209 3.081 -6.586 1.00 92.31 81 ALA A CA 1
ATOM 619 C C . ALA A 1 81 ? -3.107 2.936 -5.525 1.00 92.31 81 ALA A C 1
ATOM 621 O O . ALA A 1 81 ? -1.953 3.297 -5.758 1.00 92.31 81 ALA A O 1
ATOM 622 N N . GLY A 1 82 ? -3.477 2.408 -4.357 1.00 92.50 82 GLY A N 1
ATOM 623 C CA . GLY A 1 82 ? -2.576 2.101 -3.261 1.00 92.50 82 GLY A CA 1
ATOM 624 C C . GLY A 1 82 ? -3.241 1.219 -2.210 1.00 92.50 82 GLY A C 1
ATOM 625 O O . GLY A 1 82 ? -4.467 1.111 -2.144 1.00 92.50 82 GLY A O 1
ATOM 626 N N . ILE A 1 83 ? -2.406 0.602 -1.379 1.00 93.62 83 ILE A N 1
ATOM 627 C CA . ILE A 1 83 ? -2.816 -0.203 -0.230 1.00 93.62 83 ILE A CA 1
ATOM 628 C C . ILE A 1 83 ? -2.034 0.306 0.979 1.00 93.62 83 ILE A C 1
ATOM 630 O O . ILE A 1 83 ? -0.813 0.449 0.913 1.00 93.62 83 ILE A O 1
ATOM 634 N N . VAL A 1 84 ? -2.739 0.586 2.070 1.00 95.06 84 VAL A N 1
ATOM 635 C CA . VAL A 1 84 ? -2.176 0.975 3.362 1.00 95.06 84 VAL A CA 1
ATOM 636 C C . VAL A 1 84 ? -2.565 -0.087 4.377 1.00 95.06 84 VAL A C 1
ATOM 638 O O . VAL A 1 84 ? -3.749 -0.356 4.578 1.00 95.06 84 VAL A O 1
ATOM 641 N N . VAL A 1 85 ? -1.562 -0.684 5.015 1.00 94.81 85 VAL A N 1
ATOM 642 C CA . VAL A 1 85 ? -1.752 -1.649 6.098 1.00 94.81 85 VAL A CA 1
ATOM 643 C C . VAL A 1 85 ? -1.207 -1.038 7.380 1.00 94.81 85 VAL A C 1
ATOM 645 O O . VAL A 1 85 ? -0.008 -0.784 7.490 1.00 94.81 85 VAL A O 1
ATOM 648 N N . ASP A 1 86 ? -2.091 -0.805 8.342 1.00 95.44 86 ASP A N 1
ATOM 649 C CA . ASP A 1 86 ? -1.715 -0.484 9.710 1.00 95.44 86 ASP A CA 1
ATOM 650 C C . ASP A 1 86 ? -1.404 -1.779 10.463 1.00 95.44 86 ASP A C 1
ATOM 652 O O . ASP A 1 86 ? -2.303 -2.549 10.798 1.00 95.44 86 ASP A O 1
ATOM 656 N N . ALA A 1 87 ? -0.118 -2.025 10.699 1.00 96.00 87 ALA A N 1
ATOM 657 C CA . ALA A 1 87 ? 0.377 -3.186 11.427 1.00 96.00 87 ALA A CA 1
ATOM 658 C C . ALA A 1 87 ? 0.927 -2.821 12.815 1.00 96.00 87 ALA A C 1
ATOM 660 O O . ALA A 1 87 ? 1.670 -3.607 13.398 1.00 96.00 87 ALA A O 1
ATOM 661 N N . THR A 1 88 ? 0.602 -1.647 13.373 1.00 94.88 88 THR A N 1
ATOM 662 C CA . THR A 1 88 ? 1.206 -1.212 14.647 1.00 94.88 88 THR A CA 1
ATOM 663 C C . THR A 1 88 ? 0.805 -2.081 15.838 1.00 94.88 88 THR A C 1
ATOM 665 O O . THR A 1 88 ? 1.514 -2.093 16.840 1.00 94.88 88 THR A O 1
ATOM 668 N N . ALA A 1 89 ? -0.309 -2.815 15.748 1.00 94.56 89 ALA A N 1
ATOM 669 C CA . ALA A 1 89 ? -0.723 -3.769 16.778 1.00 94.56 89 ALA A CA 1
ATOM 670 C C . ALA A 1 89 ? -0.049 -5.153 16.646 1.00 94.56 89 ALA A C 1
ATOM 672 O O . ALA A 1 89 ? -0.222 -6.001 17.520 1.00 94.56 89 ALA A O 1
ATOM 673 N N . VAL A 1 90 ? 0.739 -5.391 15.590 1.00 95.75 90 VAL A N 1
ATOM 674 C CA . VAL A 1 90 ? 1.467 -6.649 15.377 1.00 95.75 90 VAL A CA 1
ATOM 675 C C . VAL A 1 90 ? 2.740 -6.644 16.220 1.00 95.75 90 VAL A C 1
ATOM 677 O O . VAL A 1 90 ? 3.747 -6.039 15.859 1.00 95.75 90 VAL A O 1
ATOM 680 N N . THR A 1 91 ? 2.702 -7.329 17.361 1.00 95.56 91 THR A N 1
ATOM 681 C CA . THR A 1 91 ? 3.810 -7.351 18.336 1.00 95.56 91 THR A CA 1
ATOM 682 C C . THR A 1 91 ? 4.541 -8.689 18.421 1.00 95.56 91 THR A C 1
ATOM 684 O O . THR A 1 91 ? 5.544 -8.796 19.125 1.00 95.56 91 THR A O 1
ATOM 687 N N . GLY A 1 92 ? 4.082 -9.707 17.691 1.00 95.62 92 GLY A N 1
ATOM 688 C CA . GLY A 1 92 ? 4.697 -11.030 17.684 1.00 95.62 92 GLY A CA 1
ATOM 689 C C . GLY A 1 92 ?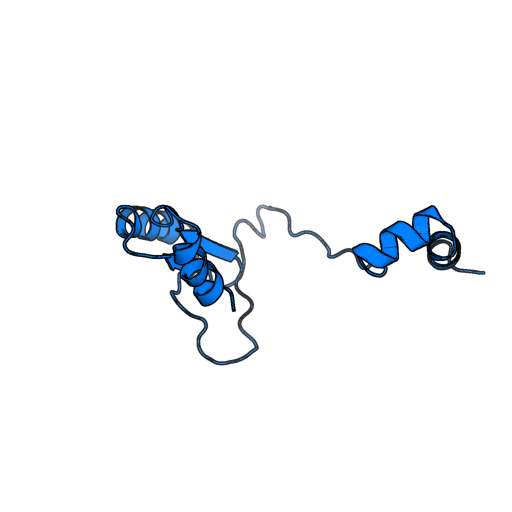 4.488 -11.782 16.368 1.00 95.62 92 GLY A C 1
ATOM 690 O O . GLY A 1 92 ? 3.627 -11.398 15.574 1.00 95.62 92 GLY A O 1
ATOM 691 N N . PRO A 1 93 ? 5.260 -12.858 16.127 1.00 96.56 93 PRO A N 1
ATOM 692 C CA . PRO A 1 93 ? 5.207 -13.616 14.877 1.00 96.56 93 PRO A CA 1
ATOM 693 C C . PRO A 1 93 ? 3.825 -14.195 14.564 1.00 96.56 93 PRO A C 1
ATOM 695 O O . PRO A 1 93 ? 3.410 -14.166 13.410 1.00 96.56 93 PRO A O 1
ATOM 698 N N . ASP A 1 94 ? 3.089 -14.653 15.579 1.00 95.25 94 ASP A N 1
ATOM 699 C CA . ASP A 1 94 ? 1.757 -15.243 15.396 1.00 95.25 94 ASP A CA 1
ATOM 700 C C . ASP A 1 94 ? 0.751 -14.231 14.815 1.00 95.25 94 ASP A C 1
ATOM 702 O O . ASP A 1 94 ? -0.103 -14.587 14.004 1.00 95.25 94 ASP A O 1
ATOM 706 N N . ALA A 1 95 ? 0.905 -12.945 15.151 1.00 94.69 95 ALA A N 1
ATOM 707 C CA . ALA A 1 95 ? 0.046 -11.867 14.661 1.00 94.69 95 ALA A CA 1
ATOM 708 C C . ALA A 1 95 ? 0.332 -11.471 13.195 1.00 94.69 95 ALA A C 1
ATOM 710 O O . ALA A 1 95 ? -0.455 -10.746 12.587 1.00 94.69 95 ALA A O 1
ATOM 711 N N . LEU A 1 96 ? 1.413 -11.969 12.572 1.00 95.75 96 LEU A N 1
ATOM 712 C CA . LEU A 1 96 ? 1.685 -11.735 11.144 1.00 95.75 96 LEU A CA 1
ATOM 713 C C . LEU A 1 96 ? 0.632 -12.376 10.230 1.00 95.75 96 LEU A C 1
ATOM 715 O O . LEU A 1 96 ? 0.459 -11.933 9.092 1.00 95.75 96 LEU A O 1
ATOM 719 N N . ALA A 1 97 ? -0.099 -13.380 10.725 1.00 94.50 97 ALA A N 1
ATOM 720 C CA . ALA A 1 97 ? -1.216 -13.984 10.006 1.00 94.50 97 ALA A CA 1
ATOM 721 C C . ALA A 1 97 ? -2.302 -12.955 9.638 1.00 94.50 97 ALA A C 1
ATOM 723 O O . ALA A 1 97 ? -2.933 -13.074 8.590 1.00 94.50 97 ALA A O 1
ATOM 724 N N . GLU A 1 98 ? -2.481 -11.910 10.448 1.00 92.25 98 GLU A N 1
ATOM 725 C CA . GLU A 1 98 ? -3.466 -10.856 10.190 1.00 92.25 98 GLU A CA 1
ATOM 726 C C . GLU A 1 98 ? -3.043 -9.937 9.037 1.00 92.25 98 GLU A C 1
ATOM 728 O O . GLU A 1 98 ? -3.871 -9.539 8.219 1.00 92.25 98 GLU A O 1
ATOM 733 N N . VAL A 1 99 ? -1.741 -9.661 8.905 1.00 93.56 99 VAL A N 1
ATOM 734 C CA . VAL A 1 99 ? -1.193 -8.928 7.750 1.00 93.56 99 VAL A CA 1
ATOM 735 C C . VAL A 1 99 ? -1.342 -9.757 6.478 1.00 93.56 99 VAL A C 1
ATOM 737 O O . VAL A 1 99 ? -1.716 -9.223 5.436 1.00 93.56 99 VAL A O 1
ATOM 740 N N . HIS A 1 100 ? -1.087 -11.065 6.563 1.00 93.00 100 HIS A N 1
ATOM 741 C CA . HIS A 1 100 ? -1.301 -11.974 5.441 1.00 93.00 100 HIS A CA 1
ATOM 742 C C . HIS A 1 100 ? -2.771 -11.974 4.999 1.00 93.00 100 HIS A C 1
ATOM 744 O O . HIS A 1 100 ? -3.041 -11.810 3.814 1.00 93.00 100 HIS A O 1
ATOM 750 N N . ALA A 1 101 ? -3.715 -12.100 5.936 1.00 89.06 101 ALA A N 1
ATOM 751 C CA . ALA A 1 101 ? -5.150 -12.081 5.644 1.00 89.06 101 ALA A CA 1
ATOM 752 C C . ALA A 1 101 ? -5.637 -10.754 5.031 1.00 89.06 101 ALA A C 1
ATOM 754 O O . ALA A 1 101 ? -6.637 -10.736 4.324 1.00 89.06 101 ALA A O 1
ATOM 755 N N . ALA A 1 102 ? -4.945 -9.640 5.284 1.00 86.69 102 ALA A N 1
ATOM 756 C CA . ALA A 1 102 ? -5.263 -8.357 4.664 1.00 86.69 102 ALA A CA 1
ATOM 757 C C . ALA A 1 102 ? -4.809 -8.250 3.193 1.00 86.69 102 ALA A C 1
ATOM 759 O O . ALA A 1 102 ? -5.327 -7.412 2.457 1.00 86.69 102 ALA A O 1
ATOM 760 N N . LEU A 1 103 ? -3.825 -9.051 2.765 1.00 86.75 103 LEU A N 1
ATOM 761 C CA . LEU A 1 103 ? -3.167 -8.921 1.456 1.00 86.75 103 LEU A CA 1
ATOM 762 C C . LEU A 1 103 ? -3.436 -10.088 0.488 1.00 86.75 103 LEU A C 1
ATOM 764 O O . LEU A 1 103 ? -3.048 -9.989 -0.680 1.00 86.75 103 LEU A O 1
ATOM 768 N N . HIS A 1 104 ? -4.080 -11.164 0.950 1.00 84.50 104 HIS A N 1
ATOM 769 C CA . HIS A 1 104 ? -4.347 -12.397 0.200 1.00 84.50 104 HIS A CA 1
ATOM 770 C C . HIS A 1 104 ? -5.804 -12.833 0.320 1.00 84.50 104 HIS A C 1
ATOM 772 O O . HIS A 1 104 ? -6.342 -13.285 -0.716 1.00 84.50 104 HIS A O 1
#

Sequence (104 aa):
MADRYLNFTGTAPGRFLTRRLGLPQPAPLRRWSPERPSLEGQLLHFTAGTSAHRKELSELLARTGLDVRGSLSGGGADRPAGIVVDATAVTGPDALAEVHAALH

Foldseek 3Di:
DDDPQVVQCPDPVNVVVCVVPNRDDDDDDDDDDPVPNAFPFAEEEEEQDDDPCPVVVVVVVVVRVHHYDPDDPPDPPGDHSYYHYHDVVVPDPVSVVSVVVSPD

Radius of gyration: 19.77 Å; chains: 1; bounding box: 42×35×55 Å

pLDDT: mean 87.79, std 10.93, range [47.56, 96.88]